Protein AF-A0A257GGM4-F1 (afdb_monomer)

pLDDT: mean 88.2, std 9.53, range [37.38, 97.94]

Secondary structure (DSSP, 8-state):
-PPPPPHHHHHHHHHHHHHHHHHHHHHHHHHHHHHHHHHHHHHHHHHHHHHHHHHHHHHHHHHHHHHHHHHHHHHHHHHHHHHHHHHHHHHHHHHHHHTTT-

Sequence (102 aa):
MTEPPTFLEGVAQAFRDHGLTAAITALMGGSLAIAATVTRKAFTNEAVLERLEHELAAERDRFDKQRAEDRKADADRLERIETDIRAMRDLMFEAFQRSRAD

Radius of gyration: 40.12 Å; Cα contacts (8 Å, |Δi|>4): 6; chains: 1; bounding box: 79×31×101 Å

Solvent-accessible surface area (backbone atoms only — not comparable to full-atom values): 5627 Å² total; per-residue (Å²): 135,82,79,80,73,51,72,69,54,49,51,55,46,43,42,70,78,37,42,71,63,42,49,53,50,49,51,54,53,50,52,50,53,49,50,52,50,52,50,52,51,50,54,53,48,50,56,50,48,56,50,50,52,52,53,51,51,57,49,49,55,52,51,54,50,47,54,52,51,51,54,47,54,52,48,58,51,49,54,51,53,52,50,51,52,51,52,52,49,50,53,52,50,51,54,56,51,53,68,71,74,111

Structure (mmCIF, N/CA/C/O backbone):
data_AF-A0A257GGM4-F1
#
_entry.id   AF-A0A257GGM4-F1
#
loop_
_atom_site.group_PDB
_atom_site.id
_atom_site.type_symbol
_atom_site.label_atom_id
_atom_site.label_alt_id
_atom_site.label_comp_id
_atom_site.label_asym_id
_atom_site.label_entity_id
_atom_site.label_seq_id
_atom_site.pdbx_PDB_ins_code
_atom_site.Cartn_x
_atom_site.Cartn_y
_atom_site.Cartn_z
_atom_site.occupancy
_atom_site.B_iso_or_equiv
_atom_site.auth_seq_id
_atom_site.auth_comp_id
_atom_site.auth_asym_id
_atom_site.auth_atom_id
_atom_site.pdbx_PDB_model_num
ATOM 1 N N . MET A 1 1 ? -30.454 26.871 46.620 1.00 37.38 1 MET A N 1
ATOM 2 C CA . MET A 1 1 ? -30.144 26.208 45.336 1.00 37.38 1 MET A CA 1
ATOM 3 C C . MET A 1 1 ? -28.939 25.323 45.585 1.00 37.38 1 MET A C 1
ATOM 5 O O . MET A 1 1 ? -27.895 25.864 45.910 1.00 37.38 1 MET A O 1
ATOM 9 N N . THR A 1 2 ? -29.100 24.001 45.579 1.00 67.12 2 THR A N 1
ATOM 10 C CA . THR A 1 2 ? -27.975 23.059 45.699 1.00 67.12 2 THR A CA 1
ATOM 11 C C . THR A 1 2 ? -27.336 22.891 44.327 1.00 67.12 2 THR A C 1
ATOM 13 O O . THR A 1 2 ? -28.050 22.665 43.350 1.00 67.12 2 THR A O 1
ATOM 16 N N . GLU A 1 3 ? -26.018 23.058 44.252 1.00 69.31 3 GLU A N 1
ATOM 17 C CA . GLU A 1 3 ? -25.248 22.797 43.036 1.00 69.31 3 GLU A CA 1
ATOM 18 C C . GLU A 1 3 ? -25.458 21.345 42.577 1.00 69.31 3 GLU A C 1
ATOM 20 O O . GLU A 1 3 ? -25.620 20.452 43.417 1.00 69.31 3 GLU A O 1
ATOM 25 N N . PRO A 1 4 ? -25.514 21.092 41.258 1.00 72.12 4 PRO A N 1
ATOM 26 C CA . PRO A 1 4 ? -25.616 19.735 40.752 1.00 72.12 4 PRO A CA 1
ATOM 27 C C . PRO A 1 4 ? -24.349 18.953 41.136 1.00 72.12 4 PRO A C 1
ATOM 29 O O . PRO A 1 4 ? -23.246 19.476 40.966 1.00 72.12 4 PRO A O 1
ATOM 32 N N . PRO A 1 5 ? -24.491 17.715 41.642 1.00 73.00 5 PRO A N 1
ATOM 33 C CA . PRO A 1 5 ? -23.352 16.916 42.068 1.00 73.00 5 PRO A CA 1
ATOM 34 C C . PRO A 1 5 ? -22.404 16.676 40.897 1.00 73.00 5 PRO A C 1
ATOM 36 O O . PRO A 1 5 ? -22.825 16.430 39.761 1.00 73.00 5 PRO A O 1
ATOM 39 N N . THR A 1 6 ? -21.107 16.727 41.181 1.00 85.19 6 THR A N 1
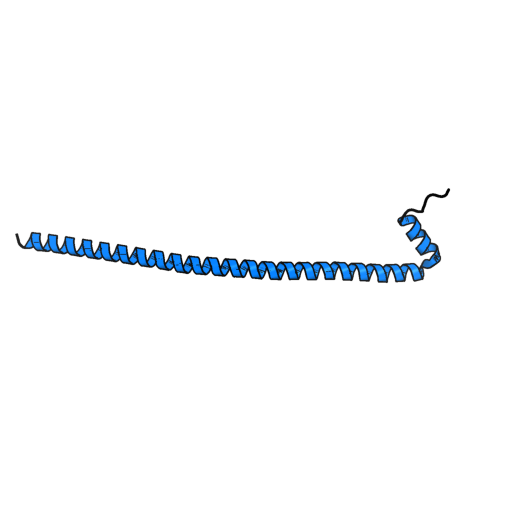ATOM 40 C CA . THR A 1 6 ? -20.092 16.377 40.185 1.00 85.19 6 THR A CA 1
ATOM 41 C C . THR A 1 6 ? -20.169 14.892 39.827 1.00 85.19 6 THR A C 1
ATOM 43 O O . THR A 1 6 ? -20.684 14.072 40.586 1.00 85.19 6 THR A O 1
ATOM 46 N N . PHE A 1 7 ? -19.645 14.508 38.659 1.00 83.81 7 PHE A N 1
ATOM 47 C CA . PHE A 1 7 ? -19.714 13.124 38.165 1.00 83.81 7 PHE A CA 1
ATOM 48 C C . PHE A 1 7 ? -19.211 12.092 39.191 1.00 83.81 7 PHE A C 1
ATOM 50 O O . PHE A 1 7 ? -19.850 11.064 39.401 1.00 83.81 7 PHE A O 1
ATOM 57 N N . LEU A 1 8 ? -18.098 12.388 39.871 1.00 83.56 8 LEU A N 1
ATOM 58 C CA . LEU A 1 8 ? -17.540 11.521 40.913 1.00 83.56 8 LEU A CA 1
ATOM 59 C C . LEU A 1 8 ? -18.453 11.411 42.140 1.00 83.56 8 LEU A C 1
ATOM 61 O O . LEU A 1 8 ? -18.598 10.318 42.685 1.00 83.56 8 LEU A O 1
ATOM 65 N N . GLU A 1 9 ? -19.097 12.504 42.551 1.00 85.56 9 GLU A N 1
ATOM 66 C CA . GLU A 1 9 ? -20.069 12.495 43.649 1.00 85.56 9 GLU A CA 1
ATOM 67 C C . GLU A 1 9 ? -21.321 11.700 43.276 1.00 85.56 9 GLU A C 1
ATOM 69 O O . GLU A 1 9 ? -21.787 10.891 44.076 1.00 85.56 9 GLU A O 1
ATOM 74 N N . GLY A 1 10 ? -21.811 11.845 42.042 1.00 82.31 10 GLY A N 1
ATOM 75 C CA . GLY A 1 10 ? -22.941 11.072 41.529 1.00 82.31 10 GLY A CA 1
ATOM 76 C C . GLY A 1 10 ? -22.652 9.570 41.466 1.00 82.31 10 GLY A C 1
ATOM 77 O O . GLY A 1 10 ? -23.486 8.760 41.866 1.00 82.31 10 GLY A O 1
ATOM 78 N N . VAL A 1 11 ? -21.445 9.183 41.039 1.00 82.25 11 VAL A N 1
ATOM 79 C CA . VAL A 1 11 ? -21.003 7.779 41.054 1.00 82.25 11 VAL A CA 1
ATOM 80 C C . VAL A 1 11 ? -20.882 7.267 42.491 1.00 82.25 11 VAL A C 1
ATOM 82 O O . VAL A 1 11 ? -21.404 6.198 42.804 1.00 82.25 11 VAL A O 1
ATOM 85 N N . ALA A 1 12 ? -20.251 8.029 43.388 1.00 83.44 12 ALA A N 1
ATOM 86 C CA . ALA A 1 12 ? -20.100 7.645 44.791 1.00 83.44 12 ALA A CA 1
ATOM 87 C C . ALA A 1 12 ? -21.452 7.490 45.504 1.00 83.44 12 ALA A C 1
ATOM 89 O O . ALA A 1 12 ? -21.612 6.593 46.331 1.00 83.44 12 ALA A O 1
ATOM 90 N N . GLN A 1 13 ? -22.427 8.335 45.171 1.00 83.69 13 GLN A N 1
ATOM 91 C CA . GLN A 1 13 ? -23.789 8.237 45.676 1.00 83.69 13 GLN A CA 1
ATOM 92 C C . GLN A 1 13 ? -24.513 7.009 45.105 1.00 83.69 13 GLN A C 1
ATOM 94 O O . GLN A 1 13 ? -25.054 6.217 45.870 1.00 83.69 13 GLN A O 1
ATOM 99 N N . ALA A 1 14 ? -24.420 6.756 43.797 1.00 82.62 14 ALA A N 1
ATOM 100 C CA . ALA A 1 14 ? -25.025 5.581 43.165 1.00 82.62 14 ALA A CA 1
ATOM 101 C C . ALA A 1 14 ? -24.481 4.248 43.718 1.00 82.62 14 ALA A C 1
ATOM 103 O O . ALA A 1 14 ? -25.239 3.297 43.911 1.00 82.62 14 ALA A O 1
ATOM 104 N N . PHE A 1 15 ? -23.183 4.173 44.026 1.00 83.56 15 PHE A N 1
ATOM 105 C CA . PHE A 1 15 ? -22.595 3.008 44.696 1.00 83.56 15 PHE A CA 1
ATOM 106 C C . PHE A 1 15 ? -23.042 2.866 46.155 1.00 83.56 15 PHE A C 1
ATOM 108 O O . PHE A 1 15 ? -23.142 1.748 46.655 1.00 83.56 15 PHE A O 1
ATOM 115 N N . ARG A 1 16 ? -23.319 3.975 46.846 1.00 86.31 16 ARG A N 1
ATOM 116 C CA . ARG A 1 16 ? -23.808 3.959 48.230 1.00 86.31 16 ARG A CA 1
ATOM 117 C C . ARG A 1 16 ? -25.269 3.510 48.308 1.00 86.31 16 ARG A C 1
ATOM 119 O O . ARG A 1 16 ? -25.608 2.724 49.187 1.00 86.31 16 ARG A O 1
ATOM 126 N N . ASP A 1 17 ? -26.087 3.952 47.357 1.00 88.75 17 ASP A N 1
ATOM 127 C CA . ASP A 1 17 ? -27.534 3.713 47.338 1.00 88.75 17 ASP A CA 1
ATOM 128 C C . ASP A 1 17 ? -27.899 2.368 46.679 1.00 88.75 17 ASP A C 1
ATOM 130 O O . ASP A 1 17 ? -28.880 1.722 47.055 1.00 88.75 17 ASP A O 1
ATOM 134 N N . HIS A 1 18 ? -27.100 1.908 45.708 1.00 84.50 18 HIS A N 1
ATOM 135 C CA . HIS A 1 18 ? -27.412 0.742 44.871 1.00 84.50 18 HIS A CA 1
ATOM 136 C C . HIS A 1 18 ? -26.233 -0.226 44.676 1.00 84.50 18 HIS A C 1
ATOM 138 O O . HIS A 1 18 ? -26.204 -0.949 43.682 1.00 84.50 18 HIS A O 1
ATOM 144 N N . GLY A 1 19 ? -25.276 -0.261 45.611 1.00 84.69 19 GLY A N 1
ATOM 145 C CA . GLY A 1 19 ? -23.958 -0.915 45.512 1.00 84.69 19 GLY A CA 1
ATOM 146 C C . GLY A 1 19 ? -23.814 -2.102 44.554 1.00 84.69 19 GLY A C 1
ATOM 147 O O . GLY A 1 19 ? -23.037 -2.016 43.605 1.00 84.69 19 GLY A O 1
ATOM 148 N N . LEU A 1 20 ? -24.564 -3.193 44.751 1.00 86.75 20 LEU A N 1
ATOM 149 C CA . LEU A 1 20 ? -24.472 -4.376 43.883 1.00 86.75 20 LEU A CA 1
ATOM 150 C C . LEU A 1 20 ? -24.980 -4.098 42.456 1.00 86.75 20 LEU A C 1
ATOM 152 O O . LEU A 1 20 ? -24.299 -4.399 41.478 1.00 86.75 2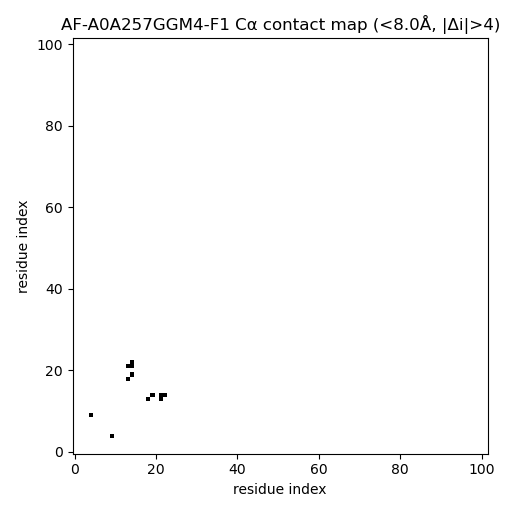0 LEU A O 1
ATOM 156 N N . THR A 1 21 ? -26.164 -3.501 42.325 1.00 87.94 21 THR A N 1
ATOM 157 C CA . THR A 1 21 ? -26.786 -3.187 41.031 1.00 87.94 21 THR A CA 1
ATOM 158 C C . THR A 1 21 ? -25.962 -2.163 40.249 1.00 87.94 21 THR A C 1
ATOM 160 O O . THR A 1 21 ? -25.767 -2.319 39.042 1.00 87.94 21 THR A O 1
ATOM 163 N N . ALA A 1 22 ? -25.419 -1.153 40.935 1.00 86.88 22 ALA A N 1
ATOM 164 C CA . ALA A 1 22 ? -24.523 -0.159 40.353 1.00 86.88 22 ALA A CA 1
ATOM 165 C C . ALA A 1 22 ? -23.222 -0.804 39.849 1.00 86.88 22 ALA A C 1
ATOM 167 O O . ALA A 1 22 ? -22.805 -0.534 38.723 1.00 86.88 22 ALA A O 1
ATOM 168 N N . ALA A 1 23 ? -22.628 -1.717 40.627 1.00 87.00 23 ALA A N 1
ATOM 169 C CA . ALA A 1 23 ? -21.422 -2.442 40.232 1.00 87.00 23 ALA A CA 1
ATOM 170 C C . ALA A 1 23 ? -21.645 -3.313 38.986 1.00 87.00 23 ALA A C 1
ATOM 172 O O . ALA A 1 23 ? -20.856 -3.261 38.043 1.00 87.00 23 ALA A O 1
ATOM 173 N N . ILE A 1 24 ? -22.741 -4.077 38.951 1.00 87.56 24 ILE A N 1
ATOM 174 C CA . ILE A 1 24 ? -23.091 -4.928 37.805 1.00 87.56 24 ILE A CA 1
ATOM 175 C C . ILE A 1 24 ? -23.338 -4.072 36.556 1.00 87.56 24 ILE A C 1
ATOM 177 O O . ILE A 1 24 ? -22.854 -4.395 35.471 1.00 87.56 24 ILE A O 1
ATOM 181 N N . THR A 1 25 ? -24.049 -2.955 36.706 1.00 88.88 25 THR A N 1
ATOM 182 C CA . THR A 1 25 ? -24.339 -2.041 35.593 1.00 88.88 25 THR A CA 1
ATOM 183 C C . THR A 1 25 ? -23.065 -1.387 35.065 1.00 88.88 25 THR A C 1
ATOM 185 O O . THR A 1 25 ? -22.871 -1.323 33.853 1.00 88.88 25 THR A O 1
ATOM 188 N N . ALA A 1 26 ? -22.159 -0.960 35.947 1.00 89.06 26 ALA A N 1
ATOM 189 C CA . ALA A 1 26 ? -20.866 -0.405 35.557 1.00 89.06 26 ALA A CA 1
ATOM 190 C C . ALA A 1 26 ? -19.988 -1.445 34.843 1.00 89.06 26 ALA A C 1
ATOM 192 O O . ALA A 1 26 ? -19.352 -1.124 33.842 1.00 89.06 26 ALA A O 1
ATOM 193 N N . LEU A 1 27 ? -19.993 -2.698 35.307 1.00 88.44 27 LEU A N 1
ATOM 194 C CA . LEU A 1 27 ? -19.269 -3.798 34.668 1.00 88.44 27 LEU A CA 1
ATOM 195 C C . LEU A 1 27 ? -19.818 -4.090 33.262 1.00 88.44 27 LEU A C 1
ATOM 197 O O . LEU A 1 27 ? -19.054 -4.182 32.298 1.00 88.44 27 LEU A O 1
ATOM 201 N N . MET A 1 28 ? -21.141 -4.210 33.127 1.00 91.31 28 MET A N 1
ATOM 202 C CA . MET A 1 28 ? -21.786 -4.451 31.834 1.00 91.31 28 MET A CA 1
ATOM 203 C C . MET A 1 28 ? -21.590 -3.267 30.878 1.00 91.31 28 MET A C 1
ATOM 205 O O . MET A 1 28 ? -21.174 -3.455 29.738 1.00 91.31 28 MET A O 1
ATOM 209 N N . GLY A 1 29 ? -21.808 -2.036 31.343 1.00 91.56 29 GLY A N 1
ATOM 210 C CA . GLY A 1 29 ? -21.603 -0.833 30.535 1.00 91.56 29 GLY A CA 1
ATOM 211 C C . GLY A 1 29 ? -20.142 -0.643 30.121 1.00 91.56 29 GLY A C 1
ATOM 212 O O . GLY A 1 29 ? -19.860 -0.360 28.958 1.00 91.56 29 GLY A O 1
ATOM 213 N N . GLY A 1 30 ? -19.204 -0.861 31.045 1.00 91.12 30 GLY A N 1
ATOM 214 C CA . GLY A 1 30 ? -17.770 -0.767 30.783 1.00 91.12 30 GLY A CA 1
ATOM 215 C C . GLY A 1 30 ? -17.282 -1.817 29.785 1.00 91.12 30 GLY A C 1
ATOM 216 O O . GLY A 1 30 ? -16.569 -1.483 28.842 1.00 91.12 30 GLY A O 1
ATOM 217 N N . SER A 1 31 ? -17.708 -3.074 29.937 1.00 91.69 31 SER A N 1
ATOM 218 C CA . SER A 1 31 ? -17.341 -4.148 29.001 1.00 91.69 31 SER A CA 1
ATOM 219 C C . SER A 1 31 ? -17.896 -3.913 27.593 1.00 91.69 31 SER A C 1
ATOM 221 O O . SER A 1 31 ? -17.158 -4.069 26.621 1.00 91.69 31 SER A O 1
ATOM 223 N N . LEU A 1 32 ? -19.142 -3.445 27.465 1.00 93.62 32 LEU A N 1
ATOM 224 C CA . LEU A 1 32 ? -19.723 -3.062 26.174 1.00 93.62 32 LEU A CA 1
ATOM 225 C C . LEU A 1 32 ? -19.000 -1.867 25.541 1.00 93.62 32 LEU A C 1
ATOM 227 O O . LEU A 1 32 ? -18.750 -1.873 24.337 1.00 93.62 32 LEU A O 1
ATOM 231 N N . ALA A 1 33 ? -18.612 -0.864 26.334 1.00 92.94 33 ALA A N 1
ATOM 232 C CA . ALA A 1 33 ? -17.851 0.282 25.840 1.00 92.94 33 ALA A CA 1
ATOM 233 C C . ALA A 1 33 ? -16.464 -0.130 25.311 1.00 92.94 33 ALA A C 1
ATOM 235 O O . ALA A 1 33 ? -16.029 0.348 24.257 1.00 92.94 33 ALA A O 1
ATOM 236 N N . ILE A 1 34 ? -15.786 -1.056 25.999 1.00 93.00 34 ILE A N 1
ATOM 237 C CA . ILE A 1 34 ? -14.513 -1.631 25.542 1.00 93.00 34 ILE A CA 1
ATOM 238 C C . ILE A 1 34 ? -14.723 -2.442 24.259 1.00 93.00 34 ILE A C 1
ATOM 240 O O . ILE A 1 34 ? -14.001 -2.246 23.282 1.00 93.00 34 ILE A O 1
ATOM 244 N N . ALA A 1 35 ? -15.740 -3.304 24.212 1.00 89.44 35 ALA A N 1
ATOM 245 C CA . ALA A 1 35 ? -16.052 -4.086 23.020 1.00 89.44 35 ALA A CA 1
ATOM 246 C C . ALA A 1 35 ? -16.334 -3.182 21.810 1.00 89.44 35 ALA A C 1
ATOM 248 O O . ALA A 1 35 ? -15.773 -3.397 20.736 1.00 89.44 35 ALA A O 1
ATOM 249 N N . ALA A 1 36 ? -17.126 -2.122 21.985 1.00 88.81 36 ALA A N 1
ATOM 250 C CA . ALA A 1 36 ? -17.439 -1.165 20.928 1.00 88.81 36 ALA A CA 1
ATOM 251 C C . ALA A 1 36 ? -16.195 -0.415 20.428 1.00 88.81 36 ALA A C 1
ATOM 253 O O . ALA A 1 36 ? -16.022 -0.230 19.222 1.00 88.81 36 ALA A O 1
ATOM 254 N N . THR A 1 37 ? -15.299 -0.007 21.331 1.00 91.62 37 THR A N 1
ATOM 255 C CA . THR A 1 37 ? -14.065 0.696 20.949 1.00 91.62 37 THR A CA 1
ATOM 256 C C . THR A 1 37 ? -13.068 -0.216 20.242 1.00 91.62 37 THR A C 1
ATOM 258 O O . THR A 1 37 ? -12.530 0.185 19.210 1.00 91.62 37 THR A O 1
ATOM 261 N N . VAL A 1 38 ? -12.860 -1.444 20.727 1.00 86.94 38 VAL A N 1
ATOM 262 C CA . VAL A 1 38 ? -12.010 -2.443 20.054 1.00 86.94 38 VAL A CA 1
ATOM 263 C C . VAL A 1 38 ? -12.569 -2.777 18.674 1.00 86.94 38 VAL A C 1
ATOM 265 O O . VAL A 1 38 ? -11.825 -2.748 17.699 1.00 86.94 38 VAL A O 1
ATOM 268 N N . THR A 1 39 ? -13.880 -3.002 18.575 1.00 81.44 39 THR A N 1
ATOM 269 C CA . THR A 1 39 ? -14.566 -3.313 17.313 1.00 81.44 39 THR A CA 1
ATOM 270 C C . THR A 1 39 ? -14.423 -2.170 16.308 1.00 81.44 39 THR A C 1
ATOM 272 O O . THR A 1 39 ? -14.021 -2.394 15.170 1.00 81.44 39 THR A O 1
ATOM 275 N N . ARG A 1 40 ? -14.649 -0.917 16.732 1.00 82.69 40 ARG A N 1
ATOM 276 C CA . ARG A 1 40 ? -14.427 0.265 15.883 1.00 82.69 40 ARG A CA 1
ATOM 277 C C . ARG A 1 40 ? -12.984 0.339 15.391 1.00 82.69 40 ARG A C 1
ATOM 279 O O . ARG A 1 40 ? -12.765 0.617 14.218 1.00 82.69 40 ARG A O 1
ATOM 286 N N . LYS A 1 41 ? -12.014 0.089 16.276 1.00 80.88 41 LYS A N 1
ATOM 287 C CA . LYS A 1 41 ? -10.588 0.147 15.939 1.00 80.88 41 LYS A CA 1
ATOM 288 C C . LYS A 1 41 ? -10.191 -0.964 14.963 1.00 80.88 41 LYS A C 1
ATOM 290 O O . LYS A 1 41 ? -9.433 -0.698 14.034 1.00 80.88 41 LYS A O 1
ATOM 295 N N . ALA A 1 42 ? -10.726 -2.170 15.149 1.00 81.88 42 ALA A N 1
ATOM 296 C CA . ALA A 1 42 ? -10.523 -3.304 14.254 1.00 81.88 42 ALA A CA 1
ATOM 297 C C . ALA A 1 42 ? -11.058 -2.999 12.848 1.00 81.88 42 ALA A C 1
ATOM 299 O O . ALA A 1 42 ? -10.288 -3.062 11.896 1.00 81.88 42 ALA A O 1
ATOM 300 N N . PHE A 1 43 ? -12.306 -2.530 12.734 1.00 75.38 43 PHE A N 1
ATOM 301 C CA . PHE A 1 43 ? -12.890 -2.147 11.444 1.00 75.38 43 PHE A CA 1
ATOM 302 C C . PHE A 1 43 ? -12.129 -1.010 10.757 1.00 75.38 43 PHE A C 1
ATOM 304 O O . PHE A 1 43 ? -11.915 -1.052 9.550 1.00 75.38 43 PHE A O 1
ATOM 311 N N . THR A 1 44 ? -11.675 0.003 11.504 1.00 82.25 44 THR A N 1
ATOM 312 C CA . THR A 1 44 ? -10.846 1.062 10.905 1.00 82.25 44 THR A CA 1
ATOM 313 C C . THR A 1 44 ? -9.493 0.544 10.443 1.00 82.25 44 THR A C 1
ATOM 315 O O . THR A 1 44 ? -8.989 1.013 9.432 1.00 82.25 44 THR A O 1
ATOM 318 N N . ASN A 1 45 ? -8.899 -0.406 11.166 1.00 87.19 45 ASN A N 1
ATOM 319 C CA . ASN A 1 45 ? -7.616 -0.979 10.783 1.00 87.19 45 ASN A CA 1
ATOM 320 C C . ASN A 1 45 ? -7.753 -1.832 9.520 1.00 87.19 45 ASN A C 1
ATOM 322 O O . ASN A 1 45 ? -6.919 -1.732 8.634 1.00 87.19 45 ASN A O 1
ATOM 326 N N . GLU A 1 46 ? -8.825 -2.613 9.416 1.00 84.44 46 GLU A N 1
ATOM 327 C CA . GLU A 1 46 ? -9.127 -3.437 8.245 1.00 84.44 46 GLU A CA 1
ATOM 328 C C . GLU A 1 46 ? -9.412 -2.576 7.006 1.00 84.44 46 GLU A C 1
ATOM 330 O O . GLU A 1 46 ? -8.812 -2.795 5.960 1.00 84.44 46 GLU A O 1
ATOM 335 N N . ALA A 1 47 ? -10.199 -1.504 7.150 1.00 80.31 47 ALA A N 1
ATOM 336 C CA . ALA A 1 47 ? -10.432 -0.547 6.066 1.00 80.31 47 ALA A CA 1
ATOM 337 C C . ALA A 1 47 ? -9.149 0.183 5.621 1.00 80.31 47 ALA A C 1
ATOM 339 O O . ALA A 1 47 ? -8.963 0.483 4.441 1.00 80.31 47 ALA A O 1
ATOM 340 N N . VAL A 1 48 ? -8.248 0.489 6.562 1.00 83.31 48 VAL A N 1
ATOM 341 C CA . VAL A 1 48 ? -6.935 1.071 6.244 1.00 83.31 48 VAL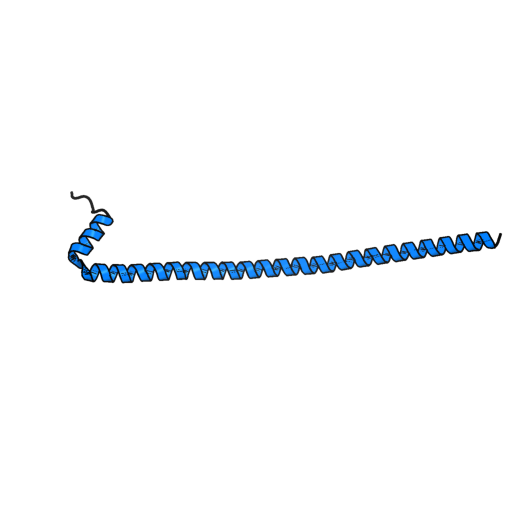 A CA 1
ATOM 342 C C . VAL A 1 48 ? -6.034 0.042 5.561 1.00 83.31 48 VAL A C 1
ATOM 344 O O . VAL A 1 48 ? -5.335 0.399 4.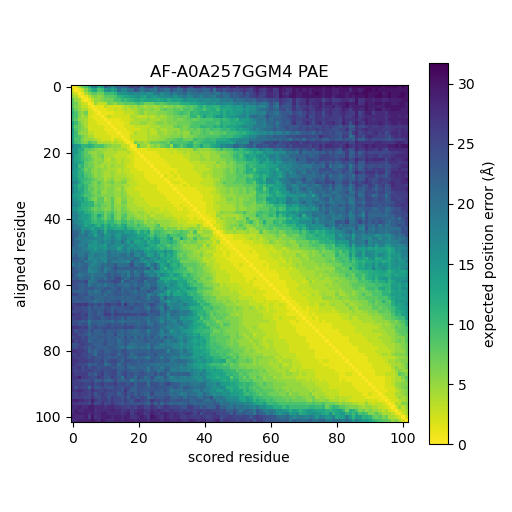616 1.00 83.31 48 VAL A O 1
ATOM 347 N N . LEU A 1 49 ? -6.067 -1.218 5.996 1.00 89.44 49 LEU A N 1
ATOM 348 C CA . LEU A 1 49 ? -5.294 -2.305 5.399 1.00 89.44 49 LEU A CA 1
ATOM 349 C C . LEU A 1 49 ? -5.708 -2.536 3.942 1.00 89.44 49 LEU A C 1
ATOM 351 O O . LEU A 1 49 ? -4.852 -2.515 3.066 1.00 89.44 49 LEU A O 1
ATOM 355 N N . GLU A 1 50 ? -7.010 -2.658 3.676 1.00 89.62 50 GLU A N 1
ATOM 356 C CA . GLU A 1 50 ? -7.555 -2.854 2.327 1.00 89.62 50 GLU A CA 1
ATOM 357 C C . GLU A 1 50 ? -7.151 -1.708 1.388 1.00 89.62 50 GLU A C 1
ATOM 359 O O . GLU A 1 50 ? -6.723 -1.919 0.250 1.00 89.62 50 GLU A O 1
ATOM 364 N N . ARG A 1 51 ? -7.205 -0.469 1.889 1.00 89.38 51 ARG A N 1
ATOM 365 C CA . ARG A 1 51 ? -6.745 0.696 1.133 1.00 89.38 51 ARG A CA 1
ATOM 366 C C . ARG A 1 51 ? -5.248 0.625 0.817 1.00 89.38 51 ARG A C 1
ATOM 368 O O . ARG A 1 51 ? -4.863 0.900 -0.317 1.00 89.38 51 ARG A O 1
ATOM 375 N N . LEU A 1 52 ? -4.414 0.276 1.796 1.00 91.75 52 LEU A N 1
ATOM 376 C CA . LEU A 1 52 ? -2.967 0.150 1.604 1.00 91.75 52 LEU A CA 1
ATOM 377 C C . LEU A 1 52 ? -2.618 -0.979 0.632 1.00 91.75 52 LEU A C 1
ATOM 379 O O . LEU A 1 52 ? -1.707 -0.824 -0.175 1.00 91.75 52 LEU A O 1
ATOM 383 N N . GLU A 1 53 ? -3.348 -2.093 0.667 1.00 93.31 53 GLU A N 1
ATOM 384 C CA . GLU A 1 53 ? -3.186 -3.184 -0.295 1.00 93.31 53 GLU A CA 1
ATOM 385 C C . GLU A 1 53 ? -3.500 -2.726 -1.722 1.00 93.31 53 GLU A C 1
ATOM 387 O O . GLU A 1 53 ? -2.740 -3.027 -2.647 1.00 93.31 53 GLU A O 1
ATOM 392 N N . HIS A 1 54 ? -4.569 -1.945 -1.904 1.00 93.25 54 HIS A N 1
ATOM 393 C CA . HIS A 1 54 ? -4.917 -1.385 -3.207 1.00 93.25 54 HIS A CA 1
ATOM 394 C C . HIS A 1 54 ? -3.866 -0.385 -3.712 1.00 93.25 54 HIS A C 1
ATOM 396 O O . HIS A 1 54 ? -3.439 -0.459 -4.868 1.00 93.25 54 HIS A O 1
ATOM 402 N N . GLU A 1 55 ? -3.406 0.521 -2.844 1.00 93.69 55 GLU A N 1
ATOM 403 C CA . GLU A 1 55 ? -2.342 1.479 -3.165 1.00 93.69 55 GLU A CA 1
ATOM 404 C C . GLU A 1 55 ? -1.034 0.749 -3.532 1.00 93.69 55 GLU A C 1
ATOM 406 O O . GLU A 1 55 ? -0.429 1.047 -4.566 1.00 93.69 55 GLU A O 1
ATOM 411 N N . LEU A 1 56 ? -0.653 -0.279 -2.766 1.00 93.88 56 LEU A N 1
ATOM 412 C CA . LEU A 1 56 ? 0.540 -1.089 -3.018 1.00 93.88 56 LEU A CA 1
ATOM 413 C C . LEU A 1 56 ? 0.452 -1.869 -4.337 1.00 93.88 56 LEU A C 1
ATOM 415 O O . LEU A 1 56 ? 1.441 -1.965 -5.067 1.00 93.88 56 LEU A O 1
ATOM 419 N N . ALA A 1 57 ? -0.714 -2.431 -4.664 1.00 95.06 57 ALA A N 1
ATOM 420 C CA . ALA A 1 57 ? -0.927 -3.121 -5.933 1.00 95.06 57 ALA A CA 1
ATOM 421 C C . ALA A 1 57 ? -0.776 -2.161 -7.125 1.00 95.06 57 ALA A C 1
ATOM 423 O O . ALA A 1 57 ? -0.108 -2.491 -8.107 1.00 95.06 57 ALA A O 1
ATOM 424 N N . ALA A 1 58 ? -1.330 -0.951 -7.015 1.00 94.25 58 ALA A N 1
ATOM 425 C CA . ALA A 1 58 ? -1.227 0.075 -8.049 1.00 94.25 58 ALA A CA 1
ATOM 426 C C . ALA A 1 58 ? 0.204 0.619 -8.218 1.00 94.25 58 ALA A C 1
ATOM 428 O O . ALA A 1 58 ? 0.605 0.991 -9.323 1.00 94.25 58 ALA A O 1
ATOM 429 N N . GLU A 1 59 ? 0.989 0.710 -7.144 1.00 93.44 59 GLU A N 1
ATOM 430 C CA . GLU A 1 59 ? 2.412 1.061 -7.236 1.00 93.44 59 GLU A CA 1
ATOM 431 C C . GLU A 1 59 ? 3.249 -0.056 -7.856 1.00 93.44 59 GLU A C 1
ATOM 433 O O . GLU A 1 59 ? 4.086 0.219 -8.717 1.00 93.44 59 GLU A O 1
ATOM 438 N N . ARG A 1 60 ? 2.995 -1.315 -7.481 1.00 94.94 60 ARG A N 1
ATOM 439 C CA . ARG A 1 60 ? 3.673 -2.472 -8.080 1.00 94.94 60 ARG A CA 1
ATOM 440 C C . ARG A 1 60 ? 3.463 -2.542 -9.587 1.00 94.94 60 ARG A C 1
ATOM 442 O O . ARG A 1 60 ? 4.443 -2.655 -10.315 1.00 94.94 60 ARG A O 1
ATOM 449 N N . ASP A 1 61 ? 2.224 -2.396 -10.056 1.00 94.25 61 ASP A N 1
ATOM 450 C CA . ASP A 1 61 ? 1.916 -2.406 -11.493 1.00 94.25 61 ASP A CA 1
ATOM 451 C C . ASP A 1 61 ? 2.649 -1.283 -12.248 1.00 94.25 61 ASP 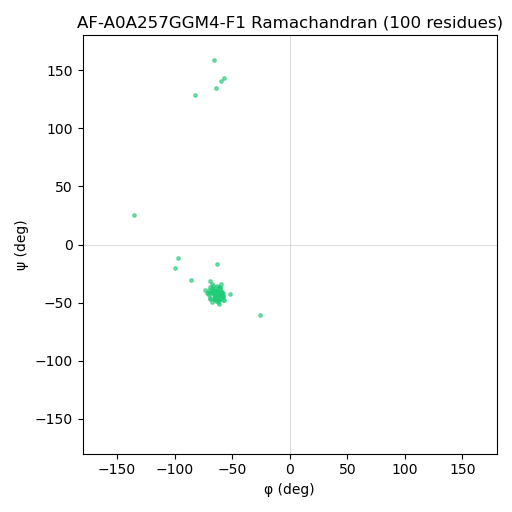A C 1
ATOM 453 O O . ASP A 1 61 ? 3.195 -1.496 -13.332 1.00 94.25 61 ASP A O 1
ATOM 457 N N . ARG A 1 62 ? 2.741 -0.090 -11.646 1.00 92.94 62 ARG A N 1
ATOM 458 C CA . ARG A 1 62 ? 3.525 1.021 -12.205 1.00 92.94 62 ARG A CA 1
ATOM 459 C C . ARG A 1 62 ? 5.012 0.688 -12.293 1.00 92.94 62 ARG A C 1
ATOM 461 O O . ARG A 1 62 ? 5.619 0.917 -13.336 1.00 92.94 62 ARG A O 1
ATOM 468 N N . PHE A 1 63 ? 5.588 0.126 -11.234 1.00 93.88 63 PHE A N 1
ATOM 469 C CA . PHE A 1 63 ? 7.006 -0.227 -11.215 1.00 93.88 63 PHE A CA 1
ATOM 470 C C . PHE A 1 63 ? 7.334 -1.344 -12.209 1.00 93.88 63 PHE A C 1
ATOM 472 O O . PHE A 1 63 ? 8.366 -1.306 -12.876 1.00 93.88 63 PHE A O 1
ATOM 479 N N . ASP A 1 64 ? 6.459 -2.338 -12.339 1.00 93.69 64 ASP A N 1
ATOM 480 C CA . ASP A 1 64 ? 6.669 -3.450 -13.263 1.00 93.69 64 ASP A CA 1
ATOM 481 C C . ASP A 1 64 ? 6.572 -3.004 -14.727 1.00 93.69 64 ASP A C 1
ATOM 483 O O . ASP A 1 64 ? 7.380 -3.442 -15.552 1.00 93.69 64 ASP A O 1
ATOM 487 N N . LYS A 1 65 ? 5.668 -2.066 -15.043 1.00 92.06 65 LYS A N 1
ATOM 488 C CA . LYS A 1 65 ? 5.636 -1.391 -16.350 1.00 92.06 65 LYS A CA 1
ATOM 489 C C . LYS A 1 65 ? 6.925 -0.620 -16.612 1.00 92.06 65 LYS A C 1
ATOM 491 O O . LYS A 1 65 ? 7.544 -0.827 -17.653 1.00 92.06 65 LYS A O 1
ATOM 496 N N . GLN A 1 66 ? 7.380 0.173 -15.644 1.00 93.31 66 GLN A N 1
ATOM 497 C CA . GLN A 1 66 ? 8.625 0.929 -15.771 1.00 93.31 66 GLN A CA 1
ATOM 498 C C . GLN A 1 66 ? 9.833 0.006 -15.989 1.00 93.31 66 GLN A C 1
ATOM 500 O O . GLN A 1 66 ? 10.607 0.213 -16.913 1.00 93.31 66 GLN A O 1
ATOM 505 N N . ARG A 1 67 ? 9.943 -1.099 -15.240 1.00 92.75 67 ARG A N 1
ATOM 506 C CA . ARG A 1 67 ? 10.992 -2.112 -15.461 1.00 92.75 67 ARG A CA 1
ATOM 507 C C . ARG A 1 67 ? 10.944 -2.740 -16.853 1.00 92.75 67 ARG A C 1
ATOM 509 O O . ARG A 1 67 ? 11.974 -3.184 -17.361 1.00 92.75 67 ARG A O 1
ATOM 516 N N . ALA A 1 68 ? 9.760 -2.917 -17.433 1.00 92.19 68 ALA A N 1
ATOM 517 C CA . ALA A 1 68 ? 9.633 -3.458 -18.783 1.00 92.19 68 ALA A CA 1
ATOM 518 C C . ALA A 1 68 ? 10.098 -2.438 -19.832 1.00 92.19 68 ALA A C 1
ATOM 520 O O . ALA A 1 68 ? 10.817 -2.811 -20.758 1.00 92.19 68 ALA A O 1
ATOM 521 N N . GLU A 1 69 ? 9.737 -1.168 -19.652 1.00 93.31 69 GLU A N 1
ATOM 522 C CA . GLU A 1 69 ? 10.179 -0.059 -20.500 1.00 93.31 69 GLU A CA 1
ATOM 523 C C . GLU A 1 69 ? 11.692 0.155 -20.410 1.00 93.31 69 GLU A C 1
ATOM 525 O O . GLU A 1 69 ? 12.351 0.207 -21.447 1.00 93.31 69 GLU A O 1
ATOM 530 N N . ASP A 1 70 ? 12.257 0.162 -19.202 1.00 94.12 70 ASP A N 1
ATOM 531 C CA . ASP A 1 70 ? 13.697 0.312 -18.972 1.00 94.12 70 ASP A CA 1
ATOM 532 C C . ASP A 1 70 ? 14.484 -0.821 -19.646 1.00 94.12 70 ASP A C 1
ATOM 534 O O . ASP A 1 70 ? 15.430 -0.572 -20.393 1.00 94.12 70 ASP A O 1
ATOM 538 N N . ARG A 1 71 ? 14.045 -2.079 -19.478 1.00 94.81 71 ARG A N 1
ATOM 539 C CA . ARG A 1 71 ? 14.675 -3.232 -20.148 1.00 94.81 71 ARG A CA 1
ATOM 540 C C . ARG A 1 71 ? 14.627 -3.124 -21.669 1.00 94.81 71 ARG A C 1
ATOM 542 O O . ARG A 1 71 ? 15.570 -3.547 -22.333 1.00 94.81 71 ARG A O 1
ATOM 549 N N . LYS A 1 72 ? 13.538 -2.588 -22.224 1.00 95.69 72 LYS A N 1
ATOM 550 C CA . LYS A 1 72 ? 13.416 -2.366 -23.666 1.00 95.69 72 LYS A CA 1
ATOM 551 C C . LYS A 1 72 ? 14.353 -1.251 -24.131 1.00 95.69 72 LYS A C 1
ATOM 553 O O . LYS A 1 72 ? 15.075 -1.445 -25.100 1.00 95.69 72 LYS A O 1
ATOM 558 N N . ALA A 1 73 ? 14.378 -0.122 -23.426 1.00 96.25 73 ALA A N 1
ATOM 559 C CA . ALA A 1 73 ? 15.251 1.000 -23.754 1.00 96.25 73 ALA A CA 1
ATOM 560 C C . ALA A 1 73 ? 16.734 0.598 -23.719 1.00 96.25 73 ALA A C 1
ATOM 562 O O . ALA A 1 73 ? 17.501 0.969 -24.609 1.00 96.25 73 ALA A O 1
ATOM 563 N N . ASP A 1 74 ? 17.125 -0.209 -22.732 1.00 96.06 74 ASP A N 1
ATOM 564 C CA . ASP A 1 74 ? 18.475 -0.761 -22.646 1.00 96.06 74 ASP A CA 1
ATOM 565 C C . ASP A 1 74 ? 18.781 -1.727 -23.798 1.00 96.06 74 ASP A C 1
ATOM 567 O O . ASP A 1 74 ? 19.871 -1.660 -24.369 1.00 96.06 74 ASP A O 1
ATOM 571 N N . ALA A 1 75 ? 17.835 -2.588 -24.187 1.00 97.19 75 ALA A N 1
ATOM 572 C CA . ALA A 1 75 ? 18.004 -3.485 -25.330 1.00 97.19 75 ALA A CA 1
ATOM 573 C C . ALA A 1 75 ? 18.193 -2.710 -26.647 1.00 97.19 75 ALA A C 1
ATOM 575 O O . ALA A 1 75 ? 19.156 -2.967 -27.370 1.00 97.19 75 ALA A O 1
ATOM 576 N N . ASP A 1 76 ? 17.351 -1.706 -26.908 1.00 97.19 76 ASP A N 1
ATOM 577 C CA . ASP A 1 76 ? 17.447 -0.845 -28.096 1.00 97.19 76 ASP A CA 1
ATOM 578 C C . ASP A 1 76 ? 18.787 -0.080 -28.119 1.00 97.19 76 ASP A C 1
ATOM 580 O O . ASP A 1 76 ? 19.416 0.120 -29.165 1.00 97.19 76 ASP A O 1
ATOM 584 N N . ARG A 1 77 ? 19.265 0.347 -26.942 1.00 97.19 77 ARG A N 1
ATOM 585 C CA . ARG A 1 77 ? 20.571 0.998 -26.794 1.00 97.19 77 ARG A CA 1
ATOM 586 C C . ARG A 1 77 ? 21.719 0.038 -27.108 1.00 97.19 77 ARG A C 1
ATOM 588 O O . ARG A 1 77 ? 22.667 0.445 -27.781 1.00 97.19 77 ARG A O 1
ATOM 595 N N . LEU A 1 78 ? 21.653 -1.204 -26.631 1.00 97.69 78 LEU A N 1
ATOM 596 C CA . LEU A 1 78 ? 22.665 -2.227 -26.905 1.00 97.69 78 LEU A CA 1
ATOM 597 C C . LEU A 1 78 ? 22.707 -2.603 -28.391 1.00 97.69 78 LEU A C 1
ATOM 599 O O . LEU A 1 78 ? 23.799 -2.697 -28.946 1.00 97.69 78 LEU A O 1
ATOM 603 N N . GLU A 1 79 ? 21.555 -2.733 -29.050 1.00 97.62 79 GLU A N 1
ATOM 604 C CA . GLU A 1 79 ? 21.471 -3.021 -30.489 1.00 97.62 79 GLU A CA 1
ATOM 605 C C . GLU A 1 79 ? 22.151 -1.930 -31.332 1.00 97.62 79 GLU A C 1
ATOM 607 O O . GLU A 1 79 ? 22.892 -2.217 -32.280 1.00 97.62 79 GLU A O 1
ATOM 612 N N . ARG A 1 80 ? 21.961 -0.659 -30.956 1.00 97.50 80 ARG A N 1
ATOM 613 C CA . ARG A 1 80 ? 22.630 0.464 -31.625 1.00 97.50 80 ARG A CA 1
ATOM 614 C C . ARG A 1 80 ? 24.145 0.397 -31.462 1.00 97.50 80 ARG A C 1
ATOM 616 O O . ARG A 1 80 ? 24.867 0.522 -32.444 1.00 97.50 80 ARG A O 1
ATOM 623 N N . ILE A 1 81 ? 24.617 0.151 -30.240 1.00 97.88 81 ILE A N 1
ATOM 624 C CA . ILE A 1 81 ? 26.051 0.007 -29.961 1.00 97.88 81 ILE A CA 1
ATOM 625 C C . ILE A 1 81 ? 26.639 -1.162 -30.761 1.00 97.88 81 ILE A C 1
ATOM 627 O O . ILE A 1 81 ? 27.718 -1.028 -31.333 1.00 97.88 81 ILE A O 1
ATOM 631 N N . GLU A 1 82 ? 25.941 -2.295 -30.844 1.00 97.94 82 GLU A N 1
ATOM 632 C CA . GLU A 1 82 ? 26.392 -3.439 -31.639 1.00 97.94 82 GLU A CA 1
ATOM 633 C C . GLU A 1 82 ? 26.500 -3.090 -33.130 1.00 97.94 82 GLU A C 1
ATOM 635 O O . GLU A 1 82 ? 27.486 -3.446 -33.783 1.00 97.94 82 GLU A O 1
ATOM 640 N N . THR A 1 83 ? 25.513 -2.367 -33.658 1.00 97.69 83 THR A N 1
ATOM 641 C CA . THR A 1 83 ? 25.508 -1.900 -35.050 1.00 97.69 83 THR A CA 1
ATOM 642 C C . THR A 1 83 ? 26.703 -0.990 -35.328 1.00 97.69 83 THR A C 1
ATOM 644 O O . THR A 1 83 ? 27.422 -1.207 -36.306 1.00 97.69 83 THR A O 1
ATOM 647 N N . ASP A 1 84 ? 26.974 -0.035 -34.438 1.00 97.62 84 ASP A N 1
ATOM 648 C CA . ASP A 1 84 ? 28.107 0.885 -34.560 1.00 97.62 84 ASP A CA 1
ATOM 649 C C . ASP A 1 84 ? 29.449 0.139 -34.493 1.00 97.62 84 ASP A C 1
ATOM 651 O O . ASP A 1 84 ? 30.337 0.368 -35.318 1.00 97.62 84 ASP A O 1
ATOM 655 N N . ILE A 1 85 ? 29.592 -0.814 -33.562 1.00 96.94 85 ILE A N 1
ATOM 656 C CA . ILE A 1 85 ? 30.785 -1.671 -33.457 1.00 96.94 85 ILE A CA 1
ATOM 657 C C . ILE A 1 85 ? 31.005 -2.440 -34.761 1.00 96.94 85 ILE A C 1
ATOM 659 O O . ILE A 1 85 ? 32.135 -2.524 -35.250 1.00 96.94 85 ILE A O 1
ATOM 663 N N . ARG A 1 86 ? 29.935 -2.999 -35.335 1.00 97.12 86 ARG A N 1
ATOM 664 C CA . ARG A 1 86 ? 30.002 -3.757 -36.586 1.00 97.12 86 ARG A CA 1
ATOM 665 C C . ARG A 1 86 ? 30.435 -2.867 -37.751 1.00 97.12 86 ARG A C 1
ATOM 667 O O . ARG A 1 86 ? 31.335 -3.255 -38.490 1.00 97.12 86 ARG A O 1
ATOM 674 N N . ALA A 1 87 ? 29.879 -1.662 -37.849 1.00 97.06 87 ALA A N 1
ATOM 675 C CA . ALA A 1 87 ? 30.248 -0.685 -38.868 1.00 97.06 87 ALA A CA 1
ATOM 676 C C . ALA A 1 87 ? 31.718 -0.248 -38.748 1.00 97.06 87 ALA A C 1
ATOM 678 O O . ALA A 1 87 ? 32.449 -0.264 -39.738 1.00 97.06 87 ALA A O 1
ATOM 679 N N . MET A 1 88 ? 32.189 0.080 -37.538 1.00 96.56 88 ME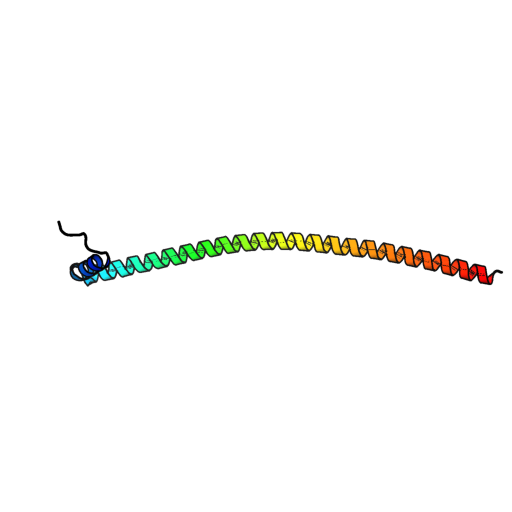T A N 1
ATOM 680 C CA . MET A 1 88 ? 33.598 0.436 -37.326 1.00 96.56 88 MET A CA 1
ATOM 681 C C . MET A 1 88 ? 34.537 -0.717 -37.673 1.00 96.56 88 MET A C 1
ATOM 683 O O . MET A 1 88 ? 35.580 -0.505 -38.290 1.00 96.56 88 MET A O 1
ATOM 687 N N . ARG A 1 89 ? 34.181 -1.942 -37.274 1.00 95.75 89 ARG A N 1
ATOM 688 C CA . ARG A 1 89 ? 34.959 -3.140 -37.591 1.00 95.75 89 ARG A CA 1
ATOM 689 C C . ARG A 1 89 ? 35.115 -3.288 -39.103 1.00 95.75 89 ARG A C 1
ATOM 691 O O . ARG A 1 89 ? 36.231 -3.505 -39.566 1.00 95.75 89 ARG A O 1
ATOM 698 N N . ASP A 1 90 ? 34.027 -3.154 -39.853 1.00 96.19 90 ASP A N 1
ATOM 699 C CA . ASP A 1 90 ? 34.039 -3.324 -41.306 1.00 96.19 90 ASP A CA 1
ATOM 700 C C . ASP A 1 90 ? 34.894 -2.237 -41.988 1.00 96.19 90 ASP A C 1
ATOM 702 O O . ASP A 1 90 ? 35.746 -2.568 -42.813 1.00 96.19 90 ASP A O 1
ATOM 706 N N . LEU A 1 91 ? 34.788 -0.974 -41.547 1.00 95.00 91 LEU A N 1
ATOM 707 C CA . LEU A 1 91 ? 35.650 0.127 -42.008 1.00 95.00 91 LEU A CA 1
ATOM 708 C C . LEU A 1 91 ? 37.143 -0.140 -41.749 1.00 95.00 91 LEU A C 1
ATOM 710 O O . LEU A 1 91 ? 37.983 0.081 -42.622 1.00 95.00 91 LEU A O 1
ATOM 714 N N . MET A 1 92 ? 37.490 -0.633 -40.557 1.00 93.50 92 MET A N 1
ATOM 715 C CA . MET A 1 92 ? 38.878 -0.956 -40.208 1.00 93.50 92 MET A CA 1
ATOM 716 C C . MET A 1 92 ? 39.415 -2.134 -41.030 1.00 93.50 92 MET A C 1
ATOM 718 O O . MET A 1 92 ? 40.572 -2.108 -41.455 1.00 93.50 92 MET A O 1
ATOM 722 N N . PHE A 1 93 ? 38.589 -3.155 -41.283 1.00 94.12 93 PHE A N 1
ATOM 723 C CA . PHE A 1 93 ? 38.962 -4.269 -42.157 1.00 94.12 93 PHE A CA 1
ATOM 724 C C . PHE A 1 93 ? 39.211 -3.809 -43.590 1.00 94.12 93 PHE A C 1
ATOM 726 O O . PHE A 1 93 ? 40.203 -4.227 -44.188 1.00 94.12 93 PHE A O 1
ATOM 733 N N . GLU A 1 94 ? 38.353 -2.946 -44.130 1.00 93.75 94 GLU A N 1
ATOM 734 C CA . GLU A 1 94 ? 38.514 -2.397 -45.476 1.00 93.75 94 GLU A CA 1
ATOM 735 C C . GLU A 1 94 ? 39.805 -1.571 -45.589 1.00 93.75 94 GLU A C 1
ATOM 737 O O . GLU A 1 94 ? 40.612 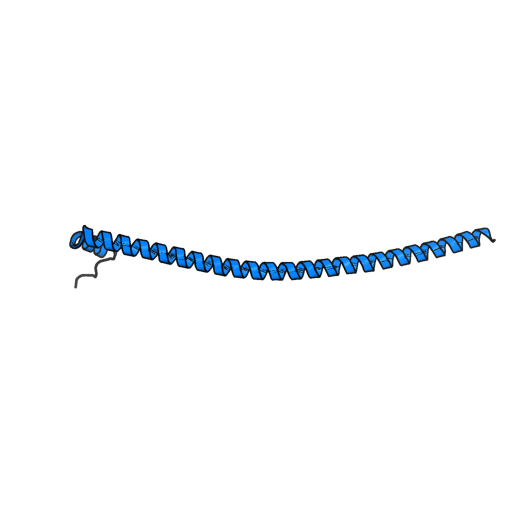-1.799 -46.494 1.00 93.75 94 GLU A O 1
ATOM 742 N N . ALA A 1 95 ? 40.064 -0.683 -44.622 1.00 91.69 95 ALA A N 1
ATOM 743 C CA . ALA A 1 95 ? 41.296 0.103 -44.568 1.00 91.69 95 ALA A CA 1
ATOM 744 C C . ALA A 1 95 ? 42.551 -0.787 -44.497 1.00 91.69 95 ALA A C 1
ATOM 746 O O . ALA A 1 95 ? 43.535 -0.544 -45.201 1.00 91.69 95 ALA A O 1
ATOM 747 N N . PHE A 1 96 ? 42.508 -1.858 -43.697 1.00 89.31 96 PHE A N 1
ATOM 748 C CA . PHE A 1 96 ? 43.612 -2.812 -43.584 1.00 89.31 96 PHE A CA 1
ATOM 749 C C . PHE A 1 96 ? 43.834 -3.626 -44.869 1.00 89.31 96 PHE A C 1
AT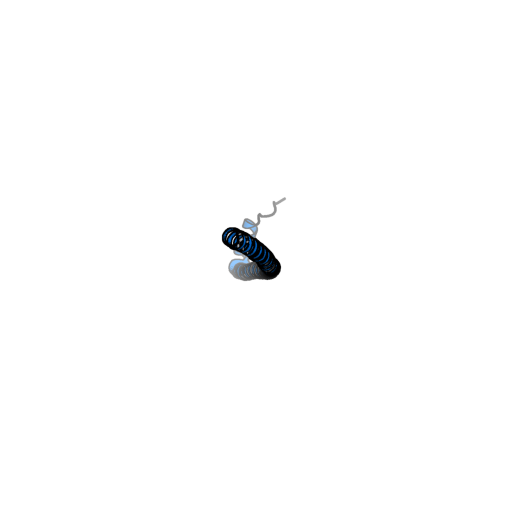OM 751 O O . PHE A 1 96 ? 44.974 -3.918 -45.229 1.00 89.31 96 PHE A O 1
ATOM 758 N N . GLN A 1 97 ? 42.767 -4.009 -45.575 1.00 89.19 97 GLN A N 1
ATOM 759 C CA . GLN A 1 97 ? 42.878 -4.709 -46.859 1.00 89.19 97 GLN A CA 1
ATOM 760 C C . GLN A 1 97 ? 43.452 -3.798 -47.946 1.00 89.19 97 GLN A C 1
ATOM 762 O O . GLN A 1 97 ? 44.336 -4.229 -48.683 1.00 89.19 97 GL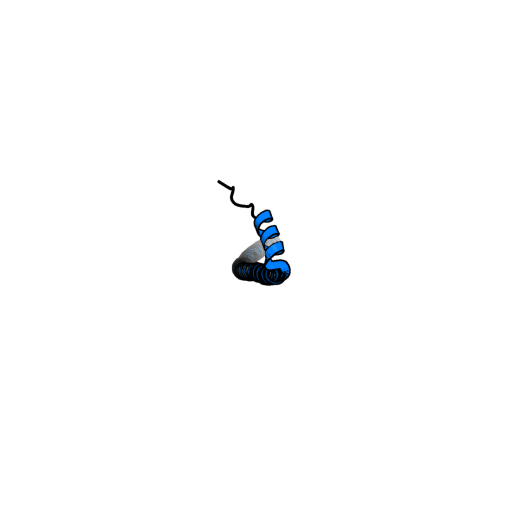N A O 1
ATOM 767 N N . ARG A 1 98 ? 43.017 -2.534 -48.000 1.00 80.25 98 ARG A N 1
ATOM 768 C CA . ARG A 1 98 ? 43.525 -1.542 -48.956 1.00 80.25 98 ARG A CA 1
ATOM 769 C C . ARG A 1 98 ? 45.008 -1.233 -48.743 1.00 80.25 98 ARG A C 1
ATOM 771 O O . ARG A 1 98 ? 45.756 -1.225 -49.709 1.00 80.25 98 ARG A O 1
ATOM 778 N N . SER A 1 99 ? 45.455 -1.106 -47.491 1.00 73.69 99 SER A N 1
ATOM 779 C CA . SER A 1 99 ? 46.879 -0.941 -47.145 1.00 73.69 99 SER A CA 1
ATOM 780 C C . SER A 1 99 ? 47.770 -2.132 -47.527 1.00 73.69 99 SER A C 1
ATOM 782 O O . SER A 1 99 ? 48.988 -1.999 -47.484 1.00 73.69 99 SER A O 1
ATOM 784 N N . ARG A 1 100 ? 47.196 -3.307 -47.811 1.00 69.44 100 ARG A N 1
ATOM 785 C CA . ARG A 1 100 ? 47.932 -4.503 -48.251 1.00 69.44 100 ARG A CA 1
ATOM 786 C C . ARG A 1 100 ? 47.934 -4.684 -49.772 1.00 69.44 100 ARG A C 1
ATOM 788 O O . ARG A 1 100 ? 48.595 -5.603 -50.252 1.00 69.44 100 ARG A O 1
ATOM 795 N N . ALA A 1 101 ? 47.107 -3.914 -50.477 1.00 66.50 101 ALA A N 1
ATOM 796 C CA . ALA A 1 101 ? 46.920 -3.990 -51.921 1.00 66.50 101 ALA A CA 1
ATOM 797 C C . ALA A 1 101 ? 47.714 -2.910 -52.684 1.00 66.50 101 ALA A C 1
ATOM 799 O O . ALA A 1 101 ? 47.956 -3.107 -53.874 1.00 66.50 101 ALA A O 1
ATOM 800 N N . ASP A 1 102 ? 48.116 -1.828 -52.004 1.00 53.53 102 ASP A N 1
ATOM 801 C CA . ASP A 1 102 ? 49.209 -0.917 -52.399 1.00 53.53 102 ASP A CA 1
ATOM 802 C C . ASP A 1 102 ? 50.568 -1.455 -51.909 1.00 53.53 102 ASP A C 1
ATOM 804 O O . ASP A 1 102 ? 51.580 -1.244 -52.618 1.00 53.53 102 ASP A O 1
#

Foldseek 3Di:
DDDDDDPVRVLVVCCVVPVVVSVVCCVVVVVVVVVVVVVVVVVVVVVVVVVVVVVVVVVVVVVVVVVVVVVVVVVVVVVVVVVVVVVVVVVVVVVVVVVVVD

Mean predicted aligned error: 13.0 Å